Protein AF-A0A200Q411-F1 (afdb_monomer)

Radius of gyration: 16.83 Å; Cα contacts (8 Å, |Δi|>4): 37; chains: 1; bounding box: 44×27×42 Å

Sequence (104 aa):
MAPLVPRSGDAVFASVERVNAELFTLTYGAMVRQLLTDLEEVEEVNKQLDQMGYNIGIRLIDEFLAKSNVSRCVDFKESADVIAKVYLDFRQWKELLCDVMNLK

Secondary structure (DSSP, 8-state):
----PPPPHHHHHHTSPP--HHHHHHHHHHHHHHHHHH-S-HHHHHHHHHHHHHHHHHHHHHHHHHHH------SHHHHHHHHHHHTS--HHHHHHHHHHT---

InterPro domains:
  IPR007194 Transport protein particle (TRAPP) component [PF04051] (24-87)
  IPR016721 Bet3 family [PTHR13048] (6-87)
  IPR024096 NO signalling/Golgi transport ligand-binding domain superfamily [SSF111126] (18-88)

Organism: Macleaya cordata (NCBI:txid56857)

pLDDT: mean 71.71, std 15.7, range [34.34, 91.38]

Mean predicted aligned error: 10.7 Å

Structure (mmCIF, N/CA/C/O backbone):
data_AF-A0A200Q411-F1
#
_entry.id   AF-A0A200Q411-F1
#
loop_
_atom_site.group_PDB
_atom_site.id
_atom_site.type_symbol
_atom_site.label_atom_id
_atom_site.label_alt_id
_atom_site.label_comp_id
_atom_site.label_asym_id
_atom_site.label_entity_id
_atom_site.label_seq_id
_atom_site.pdbx_PDB_ins_code
_atom_site.Cartn_x
_atom_site.Cartn_y
_atom_site.Cartn_z
_atom_site.occupancy
_atom_site.B_iso_or_equiv
_atom_site.auth_seq_id
_atom_site.auth_comp_id
_atom_site.auth_asym_id
_atom_site.auth_atom_id
_atom_site.pdbx_PDB_model_num
ATOM 1 N N . MET A 1 1 ? 27.331 -3.593 -21.610 1.00 39.41 1 MET A N 1
ATOM 2 C CA . MET A 1 1 ? 25.891 -3.788 -21.337 1.00 39.41 1 MET A CA 1
ATOM 3 C C . MET A 1 1 ? 25.199 -2.481 -21.701 1.00 39.41 1 MET A C 1
ATOM 5 O O . MET A 1 1 ? 25.607 -1.462 -21.162 1.00 39.41 1 MET A O 1
ATOM 9 N N . ALA A 1 2 ? 24.276 -2.461 -22.665 1.00 39.84 2 ALA A N 1
ATOM 10 C CA . ALA A 1 2 ? 23.529 -1.238 -22.980 1.00 39.84 2 ALA A CA 1
ATOM 11 C C . ALA A 1 2 ? 22.586 -0.884 -21.809 1.00 39.84 2 ALA A C 1
ATOM 13 O O . ALA A 1 2 ? 22.076 -1.813 -21.175 1.00 39.84 2 ALA A O 1
ATOM 14 N N . PRO A 1 3 ? 22.359 0.404 -21.495 1.00 45.94 3 PRO A N 1
ATOM 15 C CA . PRO A 1 3 ? 21.406 0.785 -20.458 1.00 45.94 3 PRO A CA 1
ATOM 16 C C . PRO A 1 3 ? 19.992 0.382 -20.895 1.00 45.94 3 PRO A C 1
ATOM 18 O O . PRO A 1 3 ? 19.554 0.716 -21.997 1.00 45.94 3 PRO A O 1
ATOM 21 N N . LEU A 1 4 ? 19.293 -0.370 -20.043 1.00 53.38 4 LEU A N 1
ATOM 22 C CA . LEU A 1 4 ? 17.879 -0.680 -20.232 1.00 53.38 4 LEU A CA 1
ATOM 23 C C . LEU A 1 4 ? 17.102 0.618 -20.005 1.00 53.38 4 LEU A C 1
ATOM 25 O O . LEU A 1 4 ? 17.053 1.128 -18.890 1.00 53.38 4 LEU A O 1
ATOM 29 N N . VAL A 1 5 ? 16.561 1.194 -21.077 1.00 55.88 5 VAL A N 1
ATOM 30 C CA . VAL A 1 5 ? 15.720 2.390 -20.985 1.00 55.88 5 VAL A CA 1
ATOM 31 C C . VAL A 1 5 ? 14.424 1.983 -20.271 1.00 55.88 5 VAL A C 1
ATOM 33 O O . VAL A 1 5 ? 13.747 1.077 -20.773 1.00 55.88 5 VAL A O 1
ATOM 36 N N . PRO A 1 6 ? 14.065 2.611 -19.132 1.00 56.56 6 PRO A N 1
ATOM 37 C CA . PRO A 1 6 ? 12.801 2.338 -18.461 1.00 56.56 6 PRO A CA 1
ATOM 38 C C . PRO A 1 6 ? 11.653 2.517 -19.451 1.00 56.56 6 PRO A C 1
ATOM 40 O O . PRO A 1 6 ? 11.594 3.527 -20.162 1.00 56.56 6 P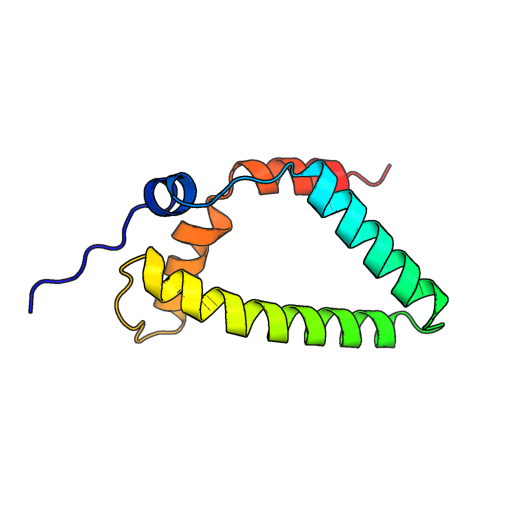RO A O 1
ATOM 43 N N . ARG A 1 7 ? 10.744 1.540 -19.537 1.00 59.22 7 ARG A N 1
ATOM 44 C CA . ARG A 1 7 ? 9.532 1.727 -20.343 1.00 59.22 7 ARG A CA 1
ATOM 45 C C . ARG A 1 7 ? 8.749 2.900 -19.752 1.00 59.22 7 ARG A C 1
ATOM 47 O O . ARG A 1 7 ? 8.588 2.963 -18.537 1.00 59.22 7 ARG A O 1
ATOM 54 N N . SER A 1 8 ? 8.277 3.817 -20.606 1.00 62.03 8 SER A N 1
ATOM 55 C CA . SER A 1 8 ? 7.407 4.920 -20.168 1.00 62.03 8 SER A CA 1
ATOM 56 C C . SER A 1 8 ? 6.255 4.356 -19.335 1.00 62.03 8 SER A C 1
ATOM 58 O O . SER A 1 8 ? 5.727 3.296 -19.694 1.00 62.03 8 SER A O 1
ATOM 60 N N . GLY A 1 9 ? 5.865 5.045 -18.256 1.00 59.22 9 GLY A N 1
ATOM 61 C CA . GLY A 1 9 ? 4.771 4.617 -17.376 1.00 59.22 9 GLY A CA 1
ATOM 62 C C . GLY A 1 9 ? 3.509 4.258 -18.166 1.00 59.22 9 GLY A C 1
ATOM 63 O O . GLY A 1 9 ? 2.902 3.221 -17.912 1.00 59.22 9 GLY A O 1
ATOM 64 N N . ASP A 1 10 ? 3.227 5.008 -19.235 1.00 57.59 10 ASP A N 1
ATOM 65 C CA . ASP A 1 10 ? 2.128 4.765 -20.179 1.00 57.59 10 ASP A CA 1
ATOM 66 C C . ASP A 1 10 ? 2.140 3.368 -20.819 1.00 57.59 10 ASP A C 1
ATOM 68 O O . ASP A 1 10 ? 1.094 2.741 -20.986 1.00 57.59 10 ASP A O 1
ATOM 72 N N . ALA A 1 11 ? 3.319 2.857 -21.183 1.00 61.69 11 ALA A N 1
ATOM 73 C CA . ALA A 1 11 ? 3.462 1.562 -21.847 1.00 61.69 11 ALA A CA 1
ATOM 74 C C . ALA A 1 11 ? 3.294 0.398 -20.863 1.00 61.69 11 ALA A C 1
ATOM 76 O O . ALA A 1 11 ? 2.723 -0.634 -21.217 1.00 61.69 11 ALA A O 1
ATOM 77 N N . VAL A 1 12 ? 3.761 0.574 -19.623 1.00 64.06 12 VAL A N 1
ATOM 78 C CA . VAL A 1 12 ? 3.530 -0.388 -18.538 1.00 64.06 12 VAL A CA 1
ATOM 79 C C . VAL A 1 12 ? 2.038 -0.413 -18.200 1.00 64.06 12 VAL A C 1
ATOM 81 O O . VAL A 1 12 ? 1.438 -1.487 -18.194 1.00 64.06 12 VAL A O 1
ATOM 84 N N . PHE A 1 13 ? 1.405 0.755 -18.060 1.00 62.78 13 PHE A N 1
ATOM 85 C CA . PHE A 1 13 ? -0.029 0.891 -17.778 1.00 62.78 13 PHE A CA 1
ATOM 86 C C . PHE A 1 13 ? -0.949 0.371 -18.880 1.00 62.78 13 PHE A C 1
ATOM 88 O O . PHE A 1 13 ? -2.041 -0.109 -18.585 1.00 62.78 13 PHE A O 1
ATOM 95 N N . ALA A 1 14 ? -0.549 0.468 -20.148 1.00 63.03 14 ALA A N 1
ATOM 96 C CA . ALA A 1 14 ? -1.330 -0.078 -21.257 1.00 63.03 14 ALA A CA 1
ATOM 97 C C . ALA A 1 14 ? -1.385 -1.616 -21.242 1.00 63.03 14 ALA A C 1
ATOM 99 O O . ALA A 1 14 ? -2.325 -2.196 -21.777 1.00 63.03 14 ALA A O 1
ATOM 100 N N . SER A 1 15 ? -0.390 -2.266 -20.631 1.00 62.28 15 SER A N 1
ATOM 101 C CA . SER A 1 15 ? -0.307 -3.729 -20.519 1.00 62.28 15 SER A CA 1
ATOM 102 C C . SER A 1 15 ? -0.998 -4.302 -19.277 1.00 62.28 15 SER A C 1
ATOM 104 O O . SER A 1 15 ? -1.086 -5.521 -19.134 1.00 62.28 15 SER A O 1
ATOM 106 N N . VAL A 1 16 ? -1.463 -3.442 -18.365 1.00 66.94 16 VAL A N 1
ATOM 107 C CA . VAL A 1 16 ? -2.138 -3.848 -17.128 1.00 66.94 16 VAL A CA 1
ATOM 108 C C . VAL A 1 16 ? -3.644 -3.885 -17.369 1.00 66.94 16 VAL A C 1
ATOM 110 O O . VAL A 1 16 ? -4.221 -2.943 -17.914 1.00 66.94 16 VAL A O 1
ATOM 113 N N . GLU A 1 17 ? -4.286 -4.977 -16.952 1.00 67.44 17 GLU A N 1
ATOM 114 C CA . GLU A 1 17 ? -5.742 -5.083 -16.974 1.00 67.44 17 GLU A CA 1
ATOM 115 C C . GLU A 1 17 ? -6.358 -4.000 -16.087 1.00 67.44 17 GLU A C 1
ATOM 117 O O . GLU A 1 17 ? -6.019 -3.850 -14.912 1.00 67.44 17 GLU A O 1
ATOM 122 N N . ARG A 1 18 ? -7.254 -3.205 -16.674 1.00 68.44 18 ARG A N 1
ATOM 123 C CA . ARG A 1 18 ? -7.884 -2.085 -15.979 1.00 68.44 18 ARG A CA 1
ATOM 124 C C . ARG A 1 18 ? -9.157 -2.545 -15.298 1.00 68.44 18 ARG A C 1
ATOM 126 O O . ARG A 1 18 ? -10.034 -3.131 -15.926 1.00 68.44 18 ARG A O 1
ATOM 133 N N . VAL A 1 19 ? -9.268 -2.197 -14.026 1.00 70.75 19 VAL A N 1
ATOM 134 C CA . VAL A 1 19 ? -10.466 -2.396 -13.213 1.00 70.75 19 VAL A CA 1
ATOM 135 C C . VAL A 1 19 ? -11.113 -1.031 -12.960 1.00 70.75 19 VAL A C 1
ATOM 137 O O . VAL A 1 19 ? -10.412 -0.019 -12.924 1.00 70.75 19 VAL A O 1
ATOM 140 N N . ASN A 1 20 ? -12.442 -0.976 -12.809 1.00 76.69 20 ASN A N 1
ATOM 141 C CA . ASN A 1 20 ? -13.134 0.281 -12.503 1.00 76.69 20 ASN A CA 1
ATOM 142 C C . ASN A 1 20 ? -12.624 0.847 -11.161 1.00 76.69 20 ASN A C 1
ATOM 144 O O . ASN A 1 20 ? -12.605 0.139 -10.152 1.00 76.69 20 ASN A O 1
ATOM 148 N N . ALA A 1 21 ? -12.238 2.125 -11.150 1.00 76.44 21 ALA A N 1
ATOM 149 C CA . ALA A 1 21 ? -11.797 2.828 -9.950 1.00 76.44 21 ALA A CA 1
ATOM 150 C C . ALA A 1 21 ? -12.867 2.826 -8.844 1.00 76.44 21 ALA A C 1
ATOM 152 O O . ALA A 1 21 ? -12.532 2.682 -7.671 1.00 76.44 21 ALA A O 1
ATOM 153 N N . GLU A 1 22 ? -14.152 2.896 -9.201 1.00 77.31 22 GLU A N 1
ATOM 154 C CA . GLU A 1 22 ? -15.258 2.840 -8.237 1.00 77.31 22 GLU A CA 1
ATOM 155 C C . GLU A 1 22 ? -15.316 1.493 -7.511 1.00 77.31 22 GLU A C 1
ATOM 157 O O . GLU A 1 22 ? -15.576 1.444 -6.311 1.00 77.31 22 GLU A O 1
ATOM 162 N N . LEU A 1 23 ? -15.013 0.393 -8.210 1.00 82.38 23 LEU A N 1
ATOM 163 C CA . LEU A 1 23 ? -14.978 -0.935 -7.602 1.00 82.38 23 LEU A CA 1
ATOM 164 C C . LEU A 1 23 ? -13.860 -1.029 -6.558 1.00 82.38 23 LEU A C 1
ATOM 166 O O . LEU A 1 23 ? -14.073 -1.583 -5.479 1.00 82.38 23 LEU A O 1
ATOM 170 N N . PHE A 1 24 ? -12.689 -0.462 -6.859 1.00 81.19 24 PHE A N 1
ATOM 171 C CA . PHE A 1 24 ? -11.586 -0.386 -5.903 1.00 81.19 24 PHE A CA 1
ATOM 172 C C . PHE A 1 24 ? -11.962 0.460 -4.681 1.00 81.19 24 PHE A C 1
ATOM 174 O O . PHE A 1 24 ? -11.829 -0.019 -3.556 1.00 81.19 24 PHE A O 1
ATOM 181 N N . THR A 1 25 ? -12.504 1.665 -4.885 1.00 81.50 25 THR A N 1
ATOM 182 C CA . THR A 1 25 ? -12.918 2.554 -3.788 1.00 81.50 25 THR A CA 1
ATOM 183 C C . THR A 1 25 ? -13.978 1.905 -2.897 1.00 81.50 25 THR A C 1
ATOM 185 O O . THR A 1 25 ? -13.853 1.947 -1.673 1.00 81.50 25 THR A O 1
ATOM 188 N N . LEU A 1 26 ? -14.991 1.254 -3.479 1.00 87.44 26 LEU A N 1
ATOM 189 C CA . LEU A 1 26 ? -16.035 0.564 -2.713 1.00 87.44 26 LEU A CA 1
ATOM 190 C C . LEU A 1 26 ? -15.476 -0.624 -1.921 1.00 87.44 26 LEU A C 1
ATOM 192 O O . LEU A 1 26 ? -15.843 -0.814 -0.763 1.00 87.44 26 LEU A O 1
ATOM 196 N N . THR A 1 27 ? -14.566 -1.398 -2.516 1.00 88.62 27 THR A N 1
ATOM 197 C CA . THR A 1 27 ? -13.947 -2.558 -1.855 1.00 88.62 27 THR A CA 1
ATOM 198 C C . THR A 1 27 ? -13.034 -2.118 -0.712 1.00 88.62 27 THR A C 1
ATOM 200 O O . THR A 1 27 ? -13.116 -2.664 0.387 1.00 88.62 27 THR A O 1
ATOM 203 N N . TYR A 1 28 ? -12.209 -1.092 -0.939 1.00 88.00 28 TYR A N 1
ATOM 204 C CA . TYR A 1 28 ? -11.341 -0.526 0.091 1.00 88.00 28 TYR A CA 1
ATOM 205 C C . TYR A 1 28 ? -12.160 0.098 1.230 1.00 88.00 28 TYR A C 1
ATOM 20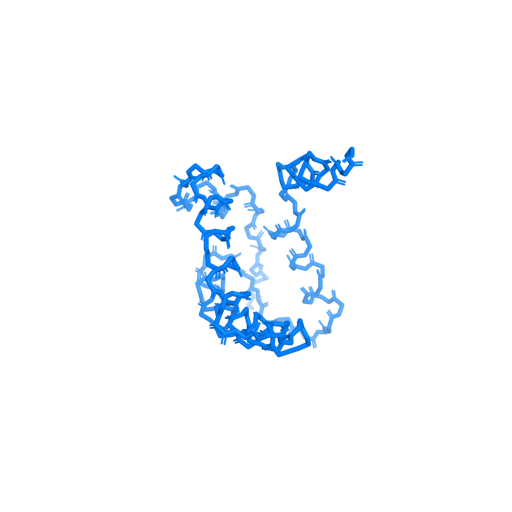7 O O . TYR A 1 28 ? -11.895 -0.174 2.398 1.00 88.00 28 TYR A O 1
ATOM 215 N N . GLY A 1 29 ? -13.217 0.852 0.909 1.00 87.56 29 GLY A N 1
ATOM 216 C CA . GLY A 1 29 ? -14.127 1.417 1.907 1.00 87.56 29 GLY A CA 1
ATOM 217 C C . GLY A 1 29 ? -14.845 0.351 2.741 1.00 87.56 29 GLY A C 1
ATOM 218 O O . GLY A 1 29 ? -14.944 0.493 3.960 1.00 87.56 29 GLY A O 1
ATOM 219 N N . ALA A 1 30 ? -15.297 -0.744 2.121 1.00 89.62 30 ALA A N 1
ATOM 220 C CA . ALA A 1 30 ? -15.894 -1.872 2.837 1.00 89.62 30 ALA A CA 1
ATOM 221 C C . ALA A 1 30 ? -14.886 -2.560 3.773 1.00 89.62 30 ALA A C 1
ATOM 223 O O . ALA A 1 30 ? -15.228 -2.870 4.913 1.00 89.62 30 ALA A O 1
ATOM 224 N N . MET A 1 31 ? -13.642 -2.743 3.323 1.00 88.75 31 MET A N 1
ATOM 225 C CA . MET A 1 31 ? -12.568 -3.325 4.130 1.00 88.75 31 MET A CA 1
ATOM 226 C C . MET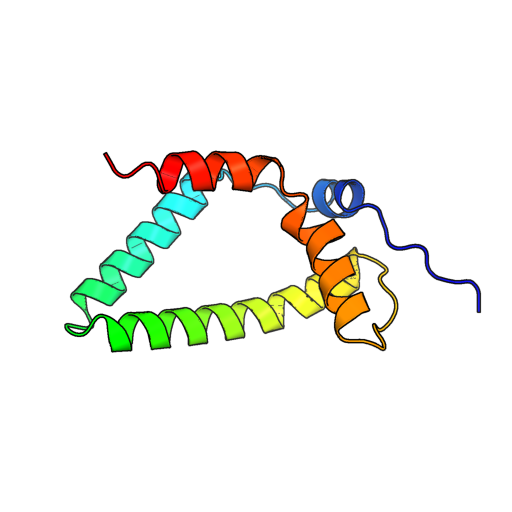 A 1 31 ? -12.217 -2.450 5.342 1.00 88.75 31 MET A C 1
ATOM 228 O O . MET A 1 31 ? -12.132 -2.955 6.458 1.00 88.75 31 MET A O 1
ATOM 232 N N . VAL A 1 32 ? -12.058 -1.136 5.149 1.00 88.88 32 VAL A N 1
ATOM 233 C CA . VAL A 1 32 ? -11.782 -0.192 6.247 1.00 88.88 32 VAL A CA 1
ATOM 234 C C . VAL A 1 32 ? -12.948 -0.151 7.232 1.00 88.88 32 VAL A C 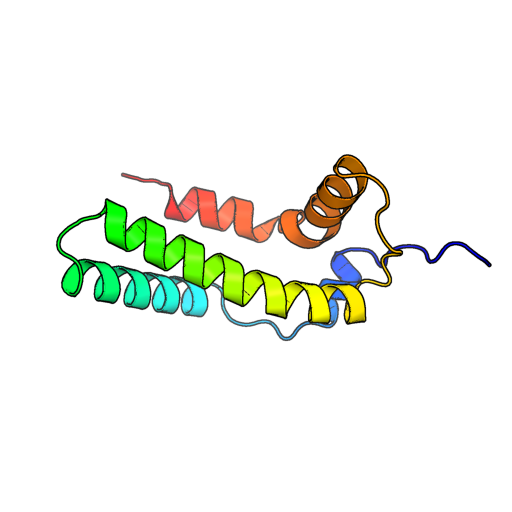1
ATOM 236 O O . VAL A 1 32 ? -12.728 -0.165 8.440 1.00 88.88 32 VAL A O 1
ATOM 239 N N . ARG A 1 33 ? -14.193 -0.158 6.737 1.00 88.00 33 ARG A N 1
ATOM 240 C CA . ARG A 1 33 ? -15.381 -0.221 7.597 1.00 88.00 33 ARG A CA 1
ATOM 241 C C . ARG A 1 33 ? -15.396 -1.491 8.447 1.00 88.00 33 ARG A C 1
ATOM 243 O O . ARG A 1 33 ? -15.730 -1.398 9.620 1.00 88.00 33 ARG A O 1
ATOM 250 N N . GLN A 1 34 ? -15.028 -2.634 7.870 1.00 88.12 34 GLN A N 1
ATOM 251 C CA . GLN A 1 34 ? -14.928 -3.898 8.598 1.00 88.12 34 GLN A CA 1
ATOM 252 C C . GLN A 1 34 ? -13.856 -3.830 9.698 1.00 88.12 34 GLN A C 1
ATOM 254 O O . GLN A 1 34 ? -14.109 -4.220 10.833 1.00 88.12 34 GLN A O 1
ATOM 259 N N . LEU A 1 35 ? -12.686 -3.259 9.401 1.00 86.88 35 LEU A N 1
ATOM 260 C CA . LEU A 1 35 ? -11.631 -3.079 10.403 1.00 86.88 35 LEU A CA 1
ATOM 261 C C . LEU A 1 35 ? -12.052 -2.135 11.536 1.00 86.88 35 LEU A C 1
ATOM 263 O O . LEU A 1 35 ? -11.741 -2.410 12.687 1.00 86.88 35 LEU A O 1
ATOM 267 N N . LEU A 1 36 ? -12.791 -1.064 11.230 1.00 87.12 36 LEU A N 1
ATOM 268 C CA . LEU A 1 36 ? -13.331 -0.138 12.234 1.00 87.12 36 LEU A CA 1
ATOM 269 C C . LEU A 1 36 ? -14.423 -0.763 13.114 1.00 87.12 36 LEU A C 1
ATOM 271 O O . LEU A 1 36 ? -14.648 -0.287 14.220 1.00 87.12 36 LEU A O 1
ATOM 275 N N . THR A 1 37 ? -15.144 -1.779 12.629 1.00 87.50 37 THR A N 1
ATOM 276 C CA . THR A 1 37 ? -16.113 -2.510 13.462 1.00 87.50 37 THR A CA 1
ATOM 277 C C . THR A 1 37 ? -15.456 -3.579 14.325 1.00 87.50 37 THR A C 1
ATOM 279 O O . THR A 1 37 ? -15.979 -3.886 15.391 1.00 87.50 37 THR A O 1
ATOM 282 N N . ASP A 1 38 ? -14.334 -4.139 13.869 1.00 86.44 38 ASP A N 1
ATOM 283 C CA . ASP A 1 38 ? -13.629 -5.224 14.559 1.00 86.44 38 ASP A CA 1
ATOM 284 C C . ASP A 1 38 ? -12.592 -4.701 15.573 1.00 86.44 38 ASP A C 1
ATOM 286 O O . ASP A 1 38 ? -12.261 -5.401 16.530 1.00 86.44 38 ASP A O 1
ATOM 290 N N . LEU A 1 39 ? -12.089 -3.476 15.378 1.00 79.69 39 LEU A N 1
ATOM 291 C CA . LEU A 1 39 ? -11.120 -2.798 16.241 1.00 79.69 39 LEU A CA 1
ATOM 292 C C . LEU A 1 39 ? -11.726 -1.480 16.734 1.00 79.69 39 LEU A C 1
ATOM 294 O O . LEU A 1 39 ? -12.003 -0.584 15.939 1.00 79.69 39 LEU A O 1
ATOM 298 N N . GLU A 1 40 ? -11.908 -1.343 18.047 1.00 76.50 40 GLU A N 1
ATOM 299 C CA . GLU A 1 40 ? -12.454 -0.115 18.650 1.00 76.50 40 GLU A CA 1
ATOM 300 C C . GLU A 1 40 ? -11.459 1.065 18.589 1.00 76.50 40 GLU A C 1
ATOM 302 O O . GLU A 1 40 ? -11.868 2.225 18.625 1.00 76.50 40 GLU A O 1
ATOM 307 N N . GLU A 1 41 ? -10.159 0.780 18.440 1.00 84.62 41 GLU A N 1
ATOM 308 C CA . GLU A 1 41 ? -9.075 1.766 18.440 1.00 84.62 41 GLU A CA 1
ATOM 309 C C . GLU A 1 41 ? -8.569 2.078 17.022 1.00 84.62 41 GLU A C 1
ATOM 311 O O . GLU A 1 41 ? -8.012 1.231 16.316 1.00 84.62 41 GLU A O 1
ATOM 316 N N . VAL A 1 42 ? -8.672 3.349 16.618 1.00 84.12 42 VAL A N 1
ATOM 317 C CA . VAL A 1 42 ? -8.240 3.837 15.291 1.00 84.12 42 VAL A CA 1
ATOM 318 C C . VAL A 1 42 ? -6.738 3.621 15.058 1.00 84.12 42 VAL A C 1
ATOM 320 O O . VAL A 1 42 ? -6.286 3.415 13.929 1.00 84.12 42 VAL A O 1
ATOM 323 N N . GLU A 1 43 ? -5.943 3.636 16.126 1.00 88.44 43 GLU A N 1
ATOM 324 C CA . GLU A 1 43 ? -4.501 3.402 16.052 1.00 88.44 43 GLU A CA 1
ATOM 325 C C . GLU A 1 43 ? -4.164 1.957 15.652 1.00 88.44 43 GLU A C 1
ATOM 327 O O . GLU A 1 43 ? -3.211 1.724 14.903 1.00 88.44 43 GLU A O 1
ATOM 332 N N . GLU A 1 44 ? -4.961 0.984 16.097 1.00 86.19 44 GLU A N 1
ATOM 333 C CA . GLU A 1 44 ? -4.799 -0.420 15.712 1.00 86.19 44 GLU A CA 1
ATOM 334 C C . GLU A 1 44 ? -5.252 -0.662 14.272 1.00 86.19 44 GLU A C 1
ATOM 336 O O . GLU A 1 44 ? -4.577 -1.385 13.533 1.00 86.19 44 GLU A O 1
ATOM 341 N N . VAL A 1 45 ? -6.321 0.014 13.837 1.00 85.88 45 VAL A N 1
ATOM 342 C CA . VAL A 1 45 ? -6.770 0.000 12.435 1.00 85.88 45 VAL A CA 1
ATOM 343 C C . VAL A 1 45 ? -5.653 0.484 11.511 1.00 85.88 45 VAL A C 1
ATOM 345 O O . VAL A 1 45 ? -5.328 -0.189 10.534 1.00 85.88 45 VAL A O 1
ATOM 348 N N . ASN A 1 46 ? -5.003 1.604 11.840 1.00 88.81 46 ASN A N 1
ATOM 349 C CA . ASN A 1 46 ? -3.906 2.140 11.033 1.00 88.81 46 ASN A CA 1
ATOM 350 C C . ASN A 1 46 ? -2.701 1.192 10.975 1.00 88.81 46 ASN A C 1
ATOM 352 O O . ASN A 1 46 ? -2.116 1.027 9.905 1.00 88.81 46 ASN A O 1
ATOM 356 N N . LYS A 1 47 ? -2.357 0.518 12.082 1.00 90.38 47 LYS A N 1
ATOM 357 C CA . LYS A 1 47 ? -1.291 -0.501 12.089 1.00 90.38 47 LYS A CA 1
ATOM 358 C C . LYS A 1 47 ? -1.629 -1.683 11.183 1.00 90.38 47 LYS A C 1
ATOM 360 O O . LYS A 1 47 ? -0.760 -2.165 10.459 1.00 90.38 47 LYS A O 1
ATOM 365 N N . GLN A 1 48 ? -2.880 -2.146 11.197 1.00 87.44 48 GLN A N 1
ATOM 366 C CA . GLN A 1 48 ? -3.304 -3.230 10.310 1.00 87.44 48 GLN A CA 1
ATOM 367 C C . GLN A 1 48 ? -3.318 -2.806 8.838 1.00 87.44 48 GLN A C 1
ATOM 369 O O . GLN A 1 48 ? -2.876 -3.574 7.981 1.00 87.44 48 GLN A O 1
ATOM 374 N N . LEU A 1 49 ? -3.775 -1.587 8.540 1.00 89.19 49 LEU A N 1
ATOM 375 C CA . LEU A 1 49 ? -3.745 -1.035 7.184 1.00 89.19 49 LEU A CA 1
ATOM 376 C C . LEU A 1 49 ? -2.311 -0.893 6.661 1.00 89.19 49 LEU A C 1
ATOM 378 O O . LEU A 1 49 ? -2.047 -1.283 5.524 1.00 89.19 49 LEU A O 1
ATOM 382 N N . ASP A 1 50 ? -1.382 -0.416 7.491 1.00 88.88 50 ASP A N 1
ATOM 383 C CA . ASP A 1 50 ? 0.038 -0.308 7.141 1.00 88.88 50 ASP A CA 1
ATOM 384 C C . ASP A 1 50 ? 0.657 -1.687 6.867 1.00 88.88 50 ASP A C 1
ATOM 386 O O . ASP A 1 50 ? 1.255 -1.917 5.814 1.00 88.88 50 ASP A O 1
ATOM 39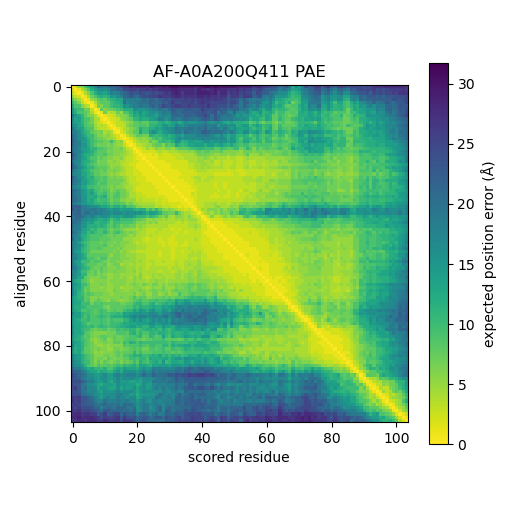0 N N . GLN A 1 51 ? 0.409 -2.662 7.747 1.00 91.38 51 GLN A N 1
ATOM 391 C CA . GLN A 1 51 ? 0.895 -4.030 7.569 1.00 91.38 51 GLN A CA 1
ATOM 392 C C . GLN A 1 51 ? 0.329 -4.691 6.302 1.00 91.38 51 GLN A C 1
ATOM 394 O O . GLN A 1 51 ? 1.050 -5.409 5.596 1.00 91.38 51 GLN A O 1
ATOM 399 N N . MET A 1 52 ? -0.952 -4.468 5.999 1.00 91.00 52 MET A N 1
ATOM 400 C CA . MET A 1 52 ? -1.568 -4.976 4.777 1.00 91.00 52 MET A CA 1
ATOM 401 C C . MET A 1 52 ? -0.975 -4.297 3.537 1.00 91.00 52 MET A C 1
ATOM 403 O O . MET A 1 52 ? -0.611 -4.991 2.586 1.00 91.00 52 MET A O 1
ATOM 407 N N . GLY A 1 53 ? -0.811 -2.972 3.568 1.00 89.12 53 GLY A N 1
ATOM 408 C CA . GLY A 1 53 ? -0.182 -2.196 2.500 1.00 89.12 53 GLY A CA 1
ATOM 409 C C . GLY A 1 53 ? 1.255 -2.637 2.222 1.00 89.12 53 GLY A C 1
ATOM 410 O O . GLY A 1 53 ? 1.622 -2.828 1.064 1.00 89.12 53 GLY A O 1
ATOM 411 N N . TYR A 1 54 ? 2.039 -2.904 3.267 1.00 89.50 54 TYR A N 1
ATOM 412 C CA . TYR A 1 54 ? 3.402 -3.423 3.153 1.00 89.50 54 TYR A CA 1
ATOM 413 C C . TYR A 1 54 ? 3.445 -4.797 2.464 1.00 89.50 54 TYR A C 1
ATOM 415 O O . TYR A 1 54 ? 4.203 -5.000 1.512 1.00 89.50 54 TYR A O 1
ATOM 423 N N . ASN A 1 55 ? 2.578 -5.726 2.879 1.00 89.75 55 ASN A N 1
ATOM 424 C CA . ASN A 1 55 ? 2.499 -7.066 2.289 1.00 89.75 55 ASN A CA 1
ATOM 425 C C . ASN A 1 55 ? 2.029 -7.037 0.825 1.00 89.75 55 ASN A C 1
ATOM 427 O O . ASN A 1 55 ? 2.528 -7.802 -0.005 1.00 89.75 55 ASN A O 1
ATOM 431 N N . ILE A 1 56 ? 1.085 -6.151 0.491 1.00 89.44 56 ILE A N 1
ATOM 432 C CA . ILE A 1 56 ? 0.656 -5.915 -0.895 1.00 89.44 56 ILE A CA 1
ATOM 433 C C . ILE A 1 56 ? 1.817 -5.316 -1.703 1.00 89.44 56 ILE A C 1
ATOM 435 O O . ILE A 1 56 ? 2.112 -5.799 -2.795 1.00 89.44 56 ILE A O 1
ATOM 439 N N . GLY A 1 57 ? 2.521 -4.325 -1.150 1.00 84.88 57 GLY A N 1
ATOM 440 C CA . GLY A 1 57 ? 3.657 -3.655 -1.784 1.00 84.88 57 GLY A CA 1
ATOM 441 C C . GLY A 1 57 ? 4.803 -4.603 -2.149 1.00 84.88 57 GLY A C 1
ATOM 442 O O . GLY A 1 57 ? 5.315 -4.528 -3.265 1.00 84.88 57 GLY A O 1
ATOM 443 N N . ILE A 1 58 ? 5.153 -5.547 -1.266 1.00 88.25 58 ILE A N 1
ATOM 444 C CA . ILE A 1 58 ? 6.169 -6.582 -1.549 1.00 88.25 58 ILE A CA 1
ATOM 445 C C . ILE A 1 58 ? 5.782 -7.440 -2.760 1.00 88.25 58 ILE A C 1
ATOM 447 O O . ILE A 1 58 ? 6.635 -7.817 -3.556 1.00 88.25 58 ILE A O 1
ATOM 451 N N . ARG A 1 59 ? 4.498 -7.749 -2.935 1.00 87.31 59 ARG A N 1
ATOM 452 C CA . ARG A 1 59 ? 4.046 -8.536 -4.091 1.00 87.31 59 ARG A CA 1
ATOM 453 C C . ARG A 1 59 ? 4.004 -7.694 -5.365 1.00 87.31 59 ARG A C 1
ATOM 455 O O . ARG A 1 59 ? 4.325 -8.189 -6.441 1.00 87.31 59 ARG A O 1
ATOM 462 N N . LEU A 1 60 ? 3.633 -6.419 -5.240 1.00 82.06 60 LEU A N 1
ATOM 463 C CA . LEU A 1 60 ? 3.583 -5.485 -6.363 1.00 82.06 60 LEU A CA 1
ATOM 464 C C . LEU A 1 60 ? 4.971 -5.146 -6.913 1.00 82.06 60 LEU A C 1
ATOM 466 O O . LEU A 1 60 ? 5.092 -4.926 -8.117 1.00 82.06 60 LEU A O 1
ATOM 470 N N . ILE A 1 61 ? 6.017 -5.101 -6.079 1.00 81.44 61 ILE A N 1
ATOM 471 C CA . ILE A 1 61 ? 7.364 -4.763 -6.562 1.00 81.44 61 ILE A CA 1
ATOM 472 C C . ILE A 1 61 ? 7.925 -5.834 -7.509 1.00 81.44 61 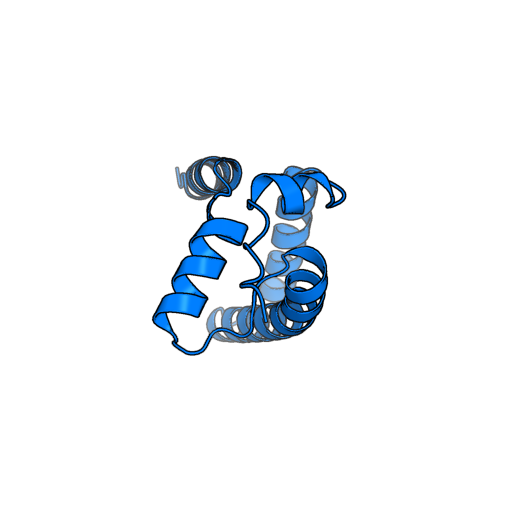ILE A C 1
ATOM 474 O O . ILE A 1 61 ? 8.573 -5.486 -8.495 1.00 81.44 61 ILE A O 1
ATOM 478 N N . ASP A 1 62 ? 7.613 -7.111 -7.284 1.00 81.62 62 ASP A N 1
ATOM 479 C CA . ASP A 1 62 ? 8.032 -8.198 -8.177 1.00 81.62 62 ASP A CA 1
ATOM 480 C C . ASP A 1 62 ? 7.392 -8.055 -9.565 1.00 81.62 62 ASP A C 1
ATOM 482 O O . ASP A 1 62 ? 8.071 -8.127 -10.594 1.00 81.62 62 ASP A O 1
ATOM 486 N N . GLU A 1 63 ? 6.086 -7.777 -9.606 1.00 78.19 63 GLU A N 1
ATOM 487 C CA . GLU A 1 63 ? 5.362 -7.541 -10.857 1.00 78.19 63 GLU A CA 1
ATOM 488 C C . GLU A 1 63 ? 5.818 -6.244 -11.546 1.00 78.19 63 GLU A C 1
ATOM 490 O O . GLU A 1 63 ? 5.964 -6.192 -12.772 1.00 78.19 63 GLU A O 1
ATOM 495 N N . PHE A 1 64 ? 6.111 -5.208 -10.761 1.00 77.19 64 PHE A N 1
ATOM 496 C CA . PHE A 1 64 ? 6.654 -3.950 -11.253 1.00 77.19 64 PHE A CA 1
ATOM 497 C C . PHE A 1 64 ? 8.002 -4.147 -11.945 1.00 77.19 64 PHE A C 1
ATOM 499 O O . PHE A 1 64 ? 8.182 -3.685 -13.073 1.00 77.19 64 PHE A O 1
ATOM 506 N N . LEU A 1 65 ? 8.946 -4.843 -11.308 1.00 76.50 65 LEU A N 1
ATOM 507 C CA . LEU A 1 65 ? 10.266 -5.105 -11.885 1.00 76.50 65 LEU A CA 1
ATOM 508 C C . LEU A 1 65 ? 10.163 -5.963 -13.152 1.00 76.50 65 LEU A C 1
ATOM 510 O O . LEU A 1 65 ? 10.884 -5.710 -14.118 1.00 76.50 65 LEU A O 1
ATOM 514 N N . ALA A 1 66 ? 9.226 -6.914 -13.189 1.00 77.94 66 ALA A N 1
ATOM 515 C CA . ALA A 1 66 ? 8.986 -7.746 -14.364 1.00 77.94 66 ALA A CA 1
ATOM 516 C C . ALA A 1 66 ? 8.448 -6.956 -15.575 1.00 77.94 66 ALA A C 1
ATOM 518 O O . ALA A 1 66 ? 8.773 -7.290 -16.716 1.00 77.94 66 ALA A O 1
ATOM 519 N N . LYS A 1 67 ? 7.634 -5.911 -15.356 1.00 74.25 67 LYS A N 1
ATOM 520 C CA . LYS A 1 67 ? 6.958 -5.164 -16.438 1.00 74.25 67 LYS A CA 1
ATOM 521 C C . LYS A 1 67 ? 7.635 -3.843 -16.825 1.00 74.25 67 LYS A C 1
ATOM 523 O O . LYS A 1 67 ? 7.513 -3.408 -17.972 1.00 74.25 67 LYS A O 1
ATOM 528 N N . SER A 1 68 ? 8.349 -3.198 -15.902 1.00 69.12 68 SER A N 1
ATOM 529 C CA . SER A 1 68 ? 8.874 -1.831 -16.077 1.00 69.12 68 SER A CA 1
ATOM 530 C C . SER A 1 68 ? 10.224 -1.738 -16.803 1.00 69.12 68 SER A C 1
ATOM 532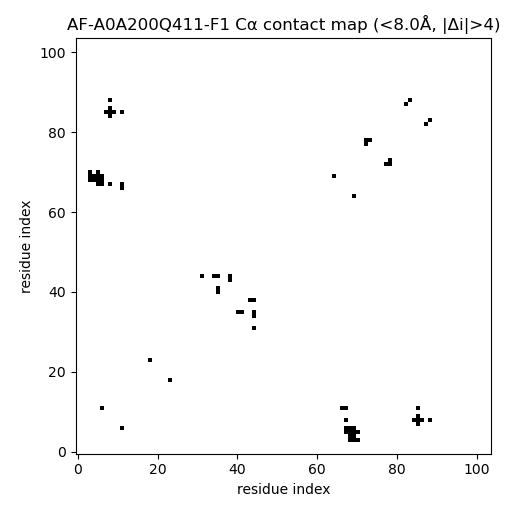 O O . SER A 1 68 ? 10.592 -0.653 -17.260 1.00 69.12 68 SER A O 1
ATOM 534 N N . ASN A 1 69 ? 10.952 -2.855 -16.968 1.00 69.62 69 ASN A N 1
ATOM 535 C CA . ASN A 1 69 ? 12.325 -2.880 -17.508 1.00 69.62 69 ASN A CA 1
ATOM 536 C C . ASN A 1 69 ? 13.291 -1.920 -16.776 1.00 69.62 69 ASN A C 1
ATOM 538 O O . ASN A 1 69 ? 14.292 -1.482 -17.345 1.00 69.62 69 ASN A O 1
ATOM 542 N N . VAL A 1 70 ? 12.994 -1.583 -15.519 1.00 71.88 70 VAL A N 1
ATOM 543 C CA . VAL A 1 70 ? 13.841 -0.732 -14.682 1.00 71.88 70 VAL A CA 1
ATOM 544 C C . VAL A 1 70 ? 15.071 -1.527 -14.233 1.00 71.88 70 VAL A C 1
ATOM 546 O O . VAL A 1 70 ? 14.962 -2.658 -13.757 1.00 71.88 70 VAL A O 1
ATOM 549 N N . SER A 1 71 ? 16.263 -0.947 -14.388 1.00 69.38 71 SER A N 1
ATOM 550 C CA . SER A 1 71 ? 17.493 -1.503 -13.816 1.00 69.38 71 SER A CA 1
ATOM 551 C C . SER A 1 71 ? 17.509 -1.361 -12.294 1.00 69.38 71 SER A C 1
ATOM 553 O O . SER A 1 71 ? 16.861 -0.481 -11.745 1.00 69.38 71 SER A O 1
ATOM 555 N N . ARG A 1 72 ? 18.285 -2.203 -11.601 1.00 68.69 72 ARG A N 1
ATOM 556 C CA . ARG A 1 72 ? 18.430 -2.148 -10.137 1.00 68.69 72 ARG A CA 1
ATOM 557 C C . ARG A 1 72 ? 18.812 -0.724 -9.696 1.00 68.69 72 ARG A C 1
ATOM 559 O O . ARG A 1 72 ? 19.903 -0.275 -10.035 1.00 68.69 72 ARG A O 1
ATOM 566 N N . CYS A 1 73 ? 17.917 -0.043 -8.980 1.00 72.69 73 CYS A N 1
ATOM 567 C CA . CYS A 1 73 ? 18.169 1.300 -8.460 1.00 72.69 73 CYS A CA 1
ATOM 568 C C . CYS A 1 73 ? 19.313 1.249 -7.444 1.00 72.69 73 CYS A C 1
ATOM 570 O O . CYS A 1 73 ? 19.343 0.348 -6.597 1.00 72.69 73 CYS A O 1
ATOM 572 N N . VAL A 1 74 ? 20.250 2.191 -7.533 1.00 77.25 74 VAL A N 1
ATOM 573 C CA . VAL A 1 74 ? 21.441 2.217 -6.663 1.00 77.25 74 VAL A CA 1
ATOM 574 C C . VAL A 1 74 ? 21.245 3.185 -5.498 1.00 77.25 74 VAL A C 1
ATOM 576 O O . VAL A 1 74 ? 21.682 2.908 -4.382 1.00 77.25 74 VAL A O 1
ATOM 579 N N . ASP A 1 75 ? 20.509 4.272 -5.740 1.00 81.75 75 ASP A N 1
ATOM 580 C CA . ASP A 1 75 ? 20.254 5.331 -4.768 1.00 81.75 75 ASP A CA 1
ATOM 581 C C . ASP A 1 75 ? 18.770 5.431 -4.397 1.00 81.75 75 ASP A C 1
ATOM 583 O O . ASP A 1 75 ? 17.877 5.237 -5.224 1.00 81.75 75 ASP A O 1
ATOM 587 N N . PHE A 1 76 ? 18.482 5.844 -3.157 1.00 77.38 76 PHE A N 1
ATOM 588 C CA . PHE A 1 76 ? 17.103 6.076 -2.703 1.00 77.38 76 PHE A CA 1
ATOM 589 C C . PHE A 1 76 ? 16.379 7.135 -3.550 1.00 77.38 76 PHE A C 1
ATOM 591 O O . PHE A 1 76 ? 15.191 7.005 -3.835 1.00 77.38 76 PHE A O 1
ATOM 598 N N . LYS A 1 77 ? 17.114 8.159 -4.004 1.00 78.94 77 LYS A N 1
ATOM 599 C CA . LYS A 1 77 ? 16.591 9.193 -4.903 1.00 78.94 77 LYS A CA 1
ATOM 600 C C . LYS A 1 77 ? 16.139 8.608 -6.243 1.00 78.94 77 LYS A C 1
ATOM 602 O O . LYS A 1 77 ? 15.085 8.981 -6.743 1.00 78.94 77 LYS A O 1
ATOM 607 N N . GLU A 1 78 ? 16.918 7.690 -6.806 1.00 76.00 78 GLU A N 1
ATOM 608 C CA . GLU A 1 78 ? 16.595 7.036 -8.075 1.00 76.00 78 GLU A CA 1
ATOM 609 C C . GLU A 1 78 ? 15.349 6.153 -7.931 1.00 76.00 78 GLU A C 1
ATOM 611 O O . GLU A 1 78 ? 14.435 6.238 -8.749 1.00 76.00 78 GLU A O 1
ATOM 616 N N . SER A 1 79 ? 15.256 5.391 -6.837 1.00 77.12 79 SER A N 1
ATOM 617 C CA . SER A 1 79 ? 14.054 4.620 -6.496 1.00 77.12 79 SER A CA 1
ATOM 618 C C . SER A 1 79 ? 12.813 5.508 -6.379 1.00 77.12 79 SER A C 1
ATOM 620 O O . SER A 1 79 ? 11.771 5.181 -6.947 1.00 77.12 79 SER A O 1
ATOM 622 N N . ALA A 1 80 ? 12.923 6.650 -5.693 1.00 75.88 80 ALA A N 1
ATOM 623 C CA . ALA A 1 80 ? 11.822 7.600 -5.546 1.00 75.88 80 ALA A CA 1
ATOM 624 C C . ALA A 1 80 ? 11.393 8.206 -6.893 1.00 75.88 80 ALA A C 1
ATOM 626 O O . ALA A 1 80 ? 10.198 8.266 -7.181 1.00 75.88 80 ALA A O 1
ATOM 627 N N . ASP A 1 81 ? 12.347 8.591 -7.745 1.00 74.50 81 ASP A N 1
ATOM 628 C CA . ASP A 1 81 ? 12.065 9.150 -9.073 1.00 74.50 81 ASP A CA 1
ATOM 629 C C . ASP A 1 81 ? 11.398 8.125 -10.003 1.00 74.50 81 ASP A C 1
ATOM 631 O O . ASP A 1 81 ? 10.499 8.476 -10.772 1.00 74.50 81 ASP A O 1
ATOM 635 N N . VAL A 1 82 ? 11.814 6.858 -9.942 1.00 75.94 82 VAL A N 1
ATOM 636 C CA . VAL A 1 82 ? 11.204 5.764 -10.710 1.00 75.94 82 VAL A CA 1
ATOM 637 C C . VAL A 1 82 ? 9.767 5.516 -10.256 1.00 75.94 82 VAL A C 1
ATOM 639 O O . VAL A 1 82 ? 8.867 5.436 -11.094 1.00 75.94 82 VAL A O 1
ATOM 642 N N . ILE A 1 83 ? 9.530 5.437 -8.943 1.00 75.38 83 ILE A N 1
ATOM 643 C CA . ILE A 1 83 ? 8.177 5.282 -8.392 1.00 75.38 83 ILE A CA 1
ATOM 644 C C . ILE A 1 83 ? 7.313 6.476 -8.807 1.00 75.38 83 ILE A C 1
ATOM 646 O O . ILE A 1 83 ? 6.189 6.293 -9.272 1.00 75.38 83 ILE A O 1
ATOM 650 N N . ALA A 1 84 ? 7.843 7.697 -8.724 1.00 71.06 84 ALA A N 1
ATOM 651 C CA . ALA A 1 84 ? 7.096 8.890 -9.093 1.00 71.06 84 ALA A CA 1
ATOM 652 C C . ALA A 1 84 ? 6.697 8.911 -10.576 1.00 71.06 84 ALA A C 1
ATOM 654 O O . ALA A 1 84 ? 5.570 9.267 -10.909 1.00 71.06 84 ALA A O 1
ATOM 655 N N . LYS A 1 85 ? 7.590 8.487 -11.472 1.00 69.62 85 LYS A N 1
ATOM 656 C CA . LYS A 1 85 ? 7.338 8.502 -12.922 1.00 69.62 85 LYS A CA 1
ATOM 657 C C . LYS A 1 85 ? 6.474 7.345 -13.412 1.00 69.62 85 LYS A C 1
ATOM 659 O O . LYS A 1 85 ? 5.802 7.493 -14.424 1.00 69.62 85 LYS A O 1
ATOM 664 N N . VAL A 1 86 ? 6.516 6.192 -12.744 1.00 68.31 86 VAL A N 1
ATOM 665 C CA . VAL A 1 86 ? 5.798 4.994 -13.206 1.00 68.31 86 VAL A CA 1
ATOM 666 C C . VAL A 1 86 ? 4.494 4.771 -12.442 1.00 68.31 86 VAL A C 1
ATOM 668 O O . VAL A 1 86 ? 3.516 4.378 -13.064 1.00 68.31 86 VAL A O 1
ATOM 671 N N . TYR A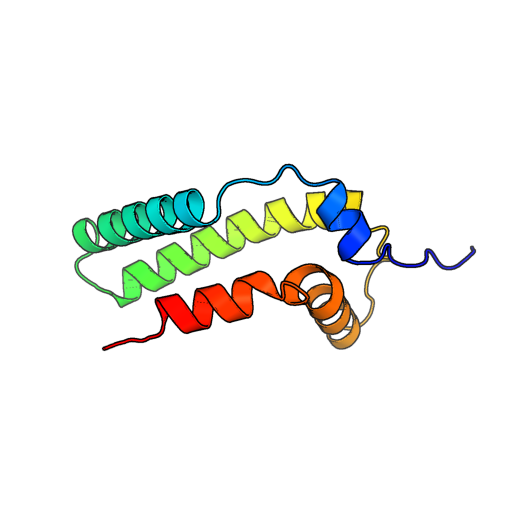 1 87 ? 4.448 5.045 -11.133 1.00 64.62 87 TYR A N 1
ATOM 672 C CA . TYR A 1 87 ? 3.242 4.894 -10.304 1.00 64.62 87 TYR A CA 1
ATOM 673 C C . TYR A 1 87 ? 2.499 6.211 -10.050 1.00 64.62 87 TYR A C 1
ATOM 675 O O . TYR A 1 87 ? 1.273 6.193 -10.028 1.00 64.62 87 TYR A O 1
ATOM 683 N N . LEU A 1 88 ? 3.198 7.338 -9.838 1.00 57.34 88 LEU A N 1
ATOM 684 C CA . LEU A 1 88 ? 2.558 8.623 -9.490 1.00 57.34 88 LEU A CA 1
ATOM 685 C C . LEU A 1 88 ? 2.233 9.521 -10.692 1.00 57.34 88 LEU A C 1
ATOM 687 O O . LEU A 1 88 ? 1.513 10.503 -10.513 1.00 57.34 88 LEU A O 1
ATOM 691 N N . ASP A 1 89 ? 2.622 9.156 -11.920 1.00 54.97 89 ASP A N 1
ATOM 692 C CA . ASP A 1 89 ? 2.064 9.759 -13.150 1.00 54.97 89 ASP A CA 1
ATOM 693 C C . ASP A 1 89 ? 0.619 9.280 -13.423 1.00 54.97 89 ASP A C 1
ATOM 695 O O . ASP A 1 89 ? 0.077 9.327 -14.525 1.00 54.97 89 ASP A O 1
ATOM 699 N N . PHE A 1 90 ? -0.052 8.821 -12.368 1.00 52.34 90 PHE A N 1
ATOM 700 C CA . PHE A 1 90 ? -1.475 8.568 -12.302 1.00 52.34 90 PHE A CA 1
ATOM 701 C C . PHE A 1 90 ? -2.204 9.915 -12.234 1.00 52.34 90 PHE A C 1
ATOM 703 O O . PHE A 1 90 ? -2.753 10.327 -11.208 1.00 52.34 90 PHE A O 1
ATOM 710 N N . ARG A 1 91 ? -2.239 10.615 -13.371 1.00 49.56 91 ARG A N 1
ATOM 711 C CA . ARG A 1 91 ? -3.019 11.849 -13.562 1.00 49.56 91 ARG A CA 1
ATOM 712 C C . ARG A 1 91 ? -4.480 11.681 -13.097 1.00 49.56 91 ARG A C 1
ATOM 714 O O . ARG A 1 91 ? -5.079 12.621 -12.595 1.00 49.56 91 ARG A O 1
ATOM 721 N N . GLN A 1 92 ? -4.989 10.451 -13.162 1.00 45.84 92 GLN A N 1
ATOM 722 C CA . GLN A 1 92 ? -6.341 10.053 -12.777 1.00 45.84 92 GLN A CA 1
ATOM 723 C C . GLN A 1 92 ? -6.559 9.849 -11.262 1.00 45.84 92 GLN A C 1
ATOM 725 O O . GLN A 1 92 ? -7.665 10.068 -10.778 1.00 45.84 92 GLN A O 1
ATOM 730 N N . TRP A 1 93 ? -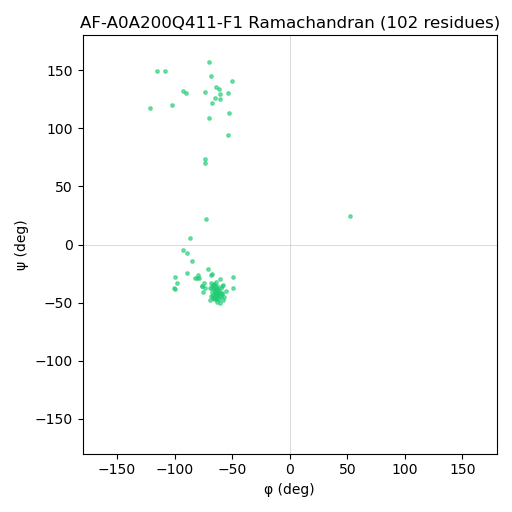5.535 9.473 -10.481 1.00 48.88 93 TRP A N 1
ATOM 731 C CA . TRP A 1 93 ? -5.675 9.352 -9.017 1.00 48.88 93 TRP A CA 1
ATOM 732 C C . TRP A 1 93 ? -5.588 10.698 -8.319 1.00 48.88 93 TRP A C 1
ATOM 734 O O . TRP A 1 93 ? -6.156 10.856 -7.246 1.00 48.88 93 TRP A O 1
ATOM 744 N N . LYS A 1 94 ? -4.905 11.679 -8.919 1.00 48.16 94 LYS A N 1
ATOM 745 C CA . LYS A 1 94 ? -4.866 13.037 -8.375 1.00 48.16 94 LYS A CA 1
ATOM 746 C C . LYS A 1 94 ? -6.261 13.672 -8.372 1.00 48.16 94 LYS A C 1
ATOM 748 O O . LYS A 1 94 ? -6.627 14.298 -7.388 1.00 48.16 94 LYS A O 1
ATOM 753 N N . GLU A 1 95 ? -7.043 13.453 -9.430 1.00 51.16 95 GLU A N 1
ATOM 754 C CA . GLU A 1 95 ? -8.450 13.875 -9.492 1.00 51.16 95 GLU A CA 1
ATOM 755 C C . GLU A 1 95 ? -9.329 13.066 -8.527 1.00 51.16 95 GLU A C 1
ATOM 757 O O . GLU A 1 95 ? -10.029 13.664 -7.717 1.00 51.16 95 GLU A O 1
ATOM 762 N N . LEU A 1 96 ? -9.213 11.731 -8.501 1.00 48.78 96 LEU A N 1
ATOM 763 C CA . LEU A 1 96 ? -9.988 10.886 -7.576 1.00 48.78 96 LEU A CA 1
ATOM 764 C C . LEU A 1 96 ? -9.686 11.154 -6.090 1.00 48.78 96 LEU A C 1
ATOM 766 O O . LEU A 1 96 ? -10.604 11.143 -5.277 1.00 48.78 96 LEU A O 1
ATOM 770 N N . LEU A 1 97 ? -8.432 11.423 -5.709 1.00 49.81 97 LEU A N 1
ATOM 771 C CA . LEU A 1 97 ? -8.077 11.818 -4.339 1.00 49.81 97 LEU A CA 1
ATOM 772 C C . LEU A 1 97 ? -8.600 13.213 -3.999 1.00 49.81 97 LEU A C 1
ATOM 774 O O . LEU A 1 97 ? -9.034 13.426 -2.871 1.00 49.81 97 LEU A O 1
ATOM 778 N N . CYS A 1 98 ? -8.587 14.156 -4.944 1.00 48.34 98 CYS A N 1
ATOM 779 C CA . CYS A 1 98 ? -9.200 15.467 -4.738 1.00 48.34 98 CYS A CA 1
ATOM 780 C C . CYS A 1 98 ? -10.728 15.377 -4.583 1.00 48.34 98 CYS A C 1
ATOM 782 O O . CYS A 1 98 ? -11.280 16.116 -3.770 1.00 48.34 98 CYS A O 1
ATOM 784 N N . ASP A 1 99 ? -11.395 14.458 -5.285 1.00 46.34 99 ASP A N 1
ATOM 785 C CA . ASP A 1 99 ? -12.839 14.236 -5.145 1.00 46.34 99 ASP A CA 1
ATOM 786 C C . ASP A 1 99 ? -13.196 13.488 -3.850 1.00 46.34 99 ASP A C 1
ATOM 788 O O . ASP A 1 99 ? -14.142 13.870 -3.163 1.00 46.34 99 ASP A O 1
ATOM 792 N N . VAL A 1 100 ? -12.422 12.468 -3.460 1.00 46.00 100 VAL A N 1
ATOM 793 C CA . VAL A 1 100 ? -12.656 11.693 -2.224 1.00 46.00 100 VAL A CA 1
ATOM 794 C C . VAL A 1 100 ? -12.260 12.476 -0.964 1.00 46.00 100 VAL A C 1
ATOM 796 O O . VAL A 1 100 ? -12.917 12.339 0.065 1.00 46.00 100 VAL A O 1
ATOM 799 N N . MET A 1 101 ? -11.226 13.325 -1.024 1.00 42.41 101 MET A N 1
ATOM 800 C CA . MET A 1 101 ? -10.831 14.206 0.089 1.00 42.41 101 MET A CA 1
ATOM 801 C C . MET A 1 101 ? -11.575 15.547 0.107 1.00 42.41 101 MET A C 1
ATOM 803 O O . MET A 1 101 ? -11.279 16.390 0.957 1.00 42.41 101 MET A O 1
ATOM 807 N N . ASN A 1 102 ? -12.560 15.752 -0.773 1.00 34.34 102 ASN A N 1
ATOM 808 C CA . ASN A 1 102 ? -13.518 16.848 -0.653 1.00 34.34 102 ASN A CA 1
ATOM 809 C C . ASN A 1 102 ? -14.501 16.535 0.492 1.00 34.34 102 ASN A C 1
ATOM 811 O O . ASN A 1 102 ? -15.681 16.246 0.290 1.00 34.34 102 ASN A O 1
ATOM 815 N N . LEU A 1 103 ? -13.970 16.585 1.718 1.00 37.91 103 LEU A N 1
ATOM 816 C CA . LEU A 1 103 ? -14.715 16.812 2.950 1.00 37.91 103 LEU A CA 1
ATOM 817 C C . LEU A 1 103 ? -15.528 18.101 2.771 1.00 37.91 103 LEU A C 1
ATOM 819 O O . LEU A 1 103 ? -15.023 19.209 2.959 1.00 37.91 103 LEU A O 1
ATOM 823 N N . LYS A 1 104 ? -16.784 17.937 2.358 1.00 35.41 104 LYS A N 1
ATOM 824 C CA . LYS A 1 104 ? -17.871 18.804 2.805 1.00 35.41 104 LYS A CA 1
ATOM 825 C C . LYS A 1 104 ? -18.304 18.391 4.203 1.00 35.41 104 LYS A C 1
ATOM 827 O O . LYS A 1 104 ? -18.297 17.171 4.476 1.00 35.41 104 LYS A O 1
#

Foldseek 3Di:
DDDQDWDFLVQLVVPDDDDDPVVVVVVVVVVLVVLVVVDVDPVVSVVVVVVVVVVVVVVVVVVCVVRGSDDDDDDPVSVVVSCCRNPVVPPVVVVVCVVVPPDD

Solvent-accessible surface area (backbone atoms only — not comparable to full-atom values): 6168 Å² total; per-residue (Å²): 134,81,83,64,70,58,54,53,33,68,63,43,56,71,74,48,88,83,72,63,66,66,58,52,53,52,52,52,51,51,52,53,53,51,42,57,73,76,34,94,45,70,69,59,42,50,52,50,51,50,55,50,49,50,59,50,48,62,57,48,51,58,56,45,52,73,60,31,48,56,65,88,67,88,46,74,68,52,46,51,52,50,45,44,53,52,63,59,64,40,71,66,53,59,53,51,50,54,60,70,65,57,80,123